Protein AF-A0A943RTT3-F1 (afdb_monomer_lite)

Secondary structure (DSSP, 8-state):
-TTS-TTT-HHHHHHHHHHHHTTSS--BHHHHHHHHTS-SHHHHHHHH-TT--PBPPPTT-HHHHHHHHHHHHHTT--HHHHHHHH-TTSSHHHHHHHHHHHTPPEE--------SS---HHHHHHHHT--EE-HHHHHHHTT---

Radius of gyration: 15.89 Å; chains: 1; bounding box: 37×33×38 Å

pLDDT: mean 91.25, std 7.06, range [55.88, 97.94]

Structure (mmCIF, N/CA/C/O backbone):
data_AF-A0A943RTT3-F1
#
_entry.id   AF-A0A943RTT3-F1
#
loop_
_atom_site.group_PDB
_atom_site.id
_atom_site.type_symbol
_atom_site.label_atom_id
_atom_site.label_alt_id
_atom_site.label_comp_id
_atom_site.label_asym_id
_atom_site.label_entity_id
_atom_site.label_seq_id
_atom_site.pdbx_PDB_ins_code
_atom_site.Cartn_x
_atom_site.Cartn_y
_atom_site.Cartn_z
_atom_site.occupancy
_atom_site.B_iso_or_equiv
_atom_site.auth_seq_id
_atom_site.auth_comp_id
_atom_site.auth_asym_id
_atom_site.auth_atom_id
_atom_site.pdbx_PDB_model_num
ATOM 1 N N . MET A 1 1 ? 8.284 -7.841 -2.028 1.00 57.03 1 MET A N 1
ATOM 2 C CA . MET A 1 1 ? 9.651 -7.730 -2.594 1.00 57.03 1 MET A CA 1
ATOM 3 C C . MET A 1 1 ? 10.729 -8.562 -1.897 1.00 57.03 1 MET A C 1
ATOM 5 O O . MET A 1 1 ? 11.606 -9.025 -2.604 1.00 57.03 1 MET A O 1
ATOM 9 N N . LYS A 1 2 ? 10.686 -8.847 -0.579 1.00 55.88 2 LYS A N 1
ATOM 10 C CA . LYS A 1 2 ? 11.703 -9.722 0.067 1.00 55.88 2 LYS A CA 1
ATOM 11 C C . LYS A 1 2 ? 11.837 -11.131 -0.544 1.00 55.88 2 LYS A C 1
ATOM 13 O O . LYS A 1 2 ? 12.881 -11.745 -0.393 1.00 55.88 2 LYS A O 1
ATOM 18 N N . ALA A 1 3 ? 10.797 -11.624 -1.217 1.00 65.94 3 ALA A N 1
ATOM 19 C CA . ALA A 1 3 ? 10.795 -12.925 -1.886 1.00 65.94 3 ALA A CA 1
ATOM 20 C C . ALA A 1 3 ? 11.634 -12.975 -3.181 1.00 65.94 3 ALA A C 1
ATOM 22 O O . ALA A 1 3 ? 11.893 -14.069 -3.667 1.00 65.94 3 ALA A O 1
ATOM 23 N N . TYR A 1 4 ? 12.071 -11.827 -3.718 1.00 78.25 4 TYR A N 1
ATOM 24 C CA . TYR A 1 4 ? 12.822 -11.744 -4.975 1.00 78.25 4 TYR A CA 1
ATOM 25 C C . TYR A 1 4 ? 14.115 -10.938 -4.782 1.00 78.25 4 TYR A C 1
ATOM 27 O O . TYR A 1 4 ? 14.134 -9.738 -5.064 1.00 78.25 4 TYR A O 1
ATOM 35 N N . PRO A 1 5 ? 15.196 -11.545 -4.257 1.00 84.12 5 PRO A N 1
ATOM 36 C CA . PRO A 1 5 ? 16.495 -10.884 -4.158 1.00 84.12 5 PRO A CA 1
ATOM 37 C C . PRO A 1 5 ? 16.972 -10.332 -5.511 1.00 84.12 5 PRO A C 1
ATOM 39 O O . PRO A 1 5 ? 16.767 -10.959 -6.551 1.00 84.12 5 PRO A O 1
ATOM 42 N N . LEU A 1 6 ? 17.585 -9.144 -5.489 1.00 84.56 6 LEU A N 1
ATOM 43 C CA . LEU A 1 6 ? 18.034 -8.413 -6.686 1.00 84.56 6 LEU A CA 1
ATOM 44 C C . LEU A 1 6 ? 19.031 -9.205 -7.539 1.00 84.56 6 LEU A C 1
ATOM 46 O O . LEU A 1 6 ? 18.981 -9.148 -8.761 1.00 84.56 6 LEU A O 1
ATOM 50 N N . ASP A 1 7 ? 19.908 -9.958 -6.887 1.00 86.62 7 ASP A N 1
ATOM 51 C CA . ASP A 1 7 ? 20.947 -10.785 -7.495 1.00 86.62 7 ASP A CA 1
ATOM 52 C C . ASP A 1 7 ? 20.411 -12.085 -8.111 1.00 86.62 7 ASP A C 1
ATOM 54 O O . ASP A 1 7 ? 20.984 -12.584 -9.077 1.00 86.62 7 ASP A O 1
ATOM 58 N N . LEU A 1 8 ? 19.310 -12.624 -7.578 1.00 87.19 8 LEU A N 1
ATOM 59 C CA . LEU A 1 8 ? 18.723 -13.885 -8.042 1.00 87.19 8 LEU A CA 1
ATOM 60 C C . LEU A 1 8 ? 17.654 -13.701 -9.127 1.00 87.19 8 LEU A C 1
ATOM 62 O O . LEU A 1 8 ? 17.423 -14.622 -9.908 1.00 87.19 8 LEU A O 1
ATOM 66 N N . PHE A 1 9 ? 17.004 -12.536 -9.189 1.00 89.44 9 PHE A N 1
ATOM 67 C CA . PHE A 1 9 ? 15.885 -12.278 -10.105 1.00 89.44 9 PHE A CA 1
ATOM 68 C C . PHE A 1 9 ? 16.072 -10.996 -10.939 1.00 89.44 9 PHE A C 1
ATOM 70 O O . PHE A 1 9 ? 15.184 -10.143 -10.939 1.00 89.44 9 PHE A O 1
ATOM 77 N N . PRO A 1 10 ? 17.188 -10.821 -11.672 1.00 89.38 10 PRO A N 1
ATOM 78 C CA . PRO A 1 10 ? 17.466 -9.579 -12.403 1.00 89.38 10 PRO A CA 1
ATOM 79 C C . PRO A 1 10 ? 16.363 -9.222 -13.412 1.00 89.38 10 PRO A C 1
ATOM 81 O O . PRO A 1 10 ? 15.913 -8.083 -13.455 1.00 89.38 10 PRO A O 1
ATOM 84 N N . SER A 1 11 ? 15.817 -10.212 -14.124 1.00 90.25 11 SER A N 1
ATOM 85 C CA . SER A 1 11 ? 14.725 -10.014 -15.087 1.00 90.25 11 SER A CA 1
ATOM 86 C C . SER A 1 11 ? 13.419 -9.517 -14.451 1.00 90.25 11 SER A C 1
ATOM 88 O O . SER A 1 11 ? 12.661 -8.791 -15.097 1.00 90.25 11 SER A O 1
ATOM 90 N N . PHE A 1 12 ? 13.144 -9.872 -13.188 1.00 90.50 12 PHE A N 1
ATOM 91 C CA . PHE A 1 12 ? 12.030 -9.302 -12.420 1.00 90.50 12 PHE A CA 1
ATOM 92 C C . PHE A 1 12 ? 12.254 -7.811 -12.202 1.00 90.50 12 PHE A C 1
ATOM 94 O O . PHE A 1 12 ? 11.362 -7.007 -12.466 1.00 90.50 12 PHE A O 1
ATOM 101 N N . TRP A 1 13 ? 13.448 -7.436 -11.756 1.00 90.44 13 TRP A N 1
ATOM 102 C CA . TRP A 1 13 ? 13.764 -6.051 -11.430 1.00 90.44 13 TRP A CA 1
ATOM 103 C C . TRP A 1 13 ? 13.851 -5.158 -12.668 1.00 90.44 13 TRP A C 1
ATOM 105 O O . TRP A 1 13 ? 13.331 -4.047 -12.615 1.00 90.44 13 TRP A O 1
ATOM 115 N N . ASP A 1 14 ? 14.361 -5.663 -13.793 1.00 90.81 14 ASP A N 1
ATOM 116 C CA . ASP A 1 14 ? 14.375 -4.941 -15.073 1.00 90.81 14 ASP A CA 1
ATOM 117 C C . ASP A 1 14 ? 12.949 -4.636 -15.570 1.00 90.81 14 ASP A C 1
ATOM 119 O O . ASP A 1 14 ? 12.632 -3.511 -15.965 1.00 90.81 14 ASP A O 1
ATOM 123 N N . LYS A 1 15 ? 12.043 -5.625 -15.507 1.00 91.88 15 LYS A N 1
ATOM 124 C CA . LYS A 1 15 ? 10.623 -5.417 -15.846 1.00 91.88 15 LYS A CA 1
ATOM 125 C C . LYS A 1 15 ? 9.950 -4.450 -14.877 1.00 91.88 15 LYS A C 1
ATOM 127 O O . LYS A 1 15 ? 9.172 -3.595 -15.298 1.00 91.88 15 LYS A O 1
ATOM 132 N N . MET A 1 16 ? 10.257 -4.567 -13.587 1.00 91.75 16 MET A N 1
ATOM 133 C CA . MET A 1 16 ? 9.695 -3.690 -12.568 1.00 91.75 16 MET A CA 1
ATOM 134 C C . MET A 1 16 ? 10.128 -2.235 -12.784 1.00 91.75 16 MET A C 1
ATOM 136 O O . MET A 1 16 ? 9.291 -1.335 -12.757 1.00 91.75 16 MET A O 1
ATOM 140 N N . GLU A 1 17 ? 11.412 -2.009 -13.066 1.00 91.62 17 GLU A N 1
ATOM 141 C CA . GLU A 1 17 ? 11.942 -0.702 -13.457 1.00 91.62 17 GLU A CA 1
ATOM 142 C C . GLU A 1 17 ? 11.223 -0.159 -14.694 1.00 91.62 17 GLU A C 1
ATOM 144 O O . GLU A 1 17 ? 10.772 0.986 -14.674 1.00 91.62 17 GLU A O 1
ATOM 149 N N . SER A 1 18 ? 11.044 -0.976 -15.737 1.00 91.44 18 SER A N 1
ATOM 150 C CA . SER A 1 18 ? 10.357 -0.553 -16.960 1.00 91.44 18 SER A CA 1
ATOM 151 C C . SER A 1 18 ? 8.937 -0.043 -16.686 1.00 91.44 18 SER A C 1
ATOM 153 O O . SER A 1 18 ? 8.595 1.055 -17.124 1.00 91.44 18 SER A O 1
ATOM 155 N N . HIS A 1 19 ? 8.135 -0.770 -15.904 1.00 92.56 19 HIS A N 1
ATOM 156 C CA . HIS A 1 19 ? 6.773 -0.343 -15.562 1.00 92.56 19 HIS A CA 1
ATOM 157 C C . HIS A 1 19 ? 6.725 0.886 -14.651 1.00 92.56 19 HIS A C 1
ATOM 159 O O . HIS A 1 19 ? 5.828 1.720 -14.782 1.00 92.56 19 HIS A O 1
ATOM 165 N N . ILE A 1 20 ? 7.705 1.039 -13.759 1.00 91.00 20 ILE A N 1
ATOM 166 C CA . ILE A 1 20 ? 7.846 2.240 -12.931 1.00 91.00 20 ILE A CA 1
ATOM 167 C C . ILE A 1 20 ? 8.194 3.461 -13.796 1.00 91.00 20 ILE A C 1
ATOM 169 O O . ILE A 1 20 ? 7.592 4.525 -13.648 1.00 91.00 20 ILE A O 1
ATOM 173 N N . VAL A 1 21 ? 9.142 3.322 -14.727 1.00 88.06 21 VAL A N 1
ATOM 174 C CA . VAL A 1 21 ? 9.563 4.402 -15.637 1.00 88.06 21 VAL A CA 1
ATOM 175 C C . VAL A 1 21 ? 8.437 4.788 -16.600 1.00 88.06 21 VAL A C 1
ATOM 177 O O . VAL A 1 21 ? 8.225 5.979 -16.841 1.00 88.06 21 VAL A O 1
ATOM 180 N N . ASN A 1 22 ? 7.674 3.807 -17.087 1.00 89.44 22 ASN A N 1
ATOM 181 C CA . ASN A 1 22 ? 6.506 4.022 -17.946 1.00 89.44 22 ASN A CA 1
ATOM 182 C C . ASN A 1 22 ? 5.287 4.580 -17.193 1.00 89.44 22 ASN A C 1
ATOM 184 O O . ASN A 1 22 ? 4.329 5.005 -17.833 1.00 89.44 22 ASN A O 1
ATOM 188 N N . LYS A 1 23 ? 5.351 4.660 -15.854 1.00 88.19 23 LYS A N 1
ATOM 189 C CA . LYS A 1 23 ? 4.276 5.107 -14.952 1.00 88.19 23 LYS A CA 1
ATOM 190 C C . LYS A 1 23 ? 3.049 4.194 -14.917 1.00 88.19 23 LYS A C 1
ATOM 192 O O . LYS A 1 23 ? 2.014 4.608 -14.402 1.00 88.19 23 LYS A O 1
ATOM 197 N N . ASP A 1 24 ? 3.175 2.960 -15.395 1.00 90.75 24 ASP A N 1
ATOM 198 C CA . ASP A 1 24 ? 2.143 1.941 -15.197 1.00 90.75 24 ASP A CA 1
ATOM 199 C C . ASP A 1 24 ? 2.090 1.509 -13.719 1.00 90.75 24 ASP A C 1
ATOM 201 O O . ASP A 1 24 ? 1.060 1.060 -13.221 1.00 90.75 24 ASP A O 1
ATOM 205 N N . VAL A 1 25 ? 3.215 1.660 -13.008 1.00 92.88 25 VAL A N 1
ATOM 206 C CA . VAL A 1 25 ? 3.330 1.436 -11.566 1.00 92.88 25 VAL A CA 1
ATOM 207 C C . VAL A 1 25 ? 3.847 2.693 -10.893 1.00 92.88 25 VAL A C 1
ATOM 209 O O . VAL A 1 25 ? 4.887 3.243 -11.255 1.00 92.88 25 VAL A O 1
ATOM 212 N N . VAL A 1 26 ? 3.129 3.124 -9.863 1.00 92.75 26 VAL A N 1
ATOM 213 C CA . VAL A 1 26 ? 3.484 4.279 -9.045 1.00 92.75 26 VAL A CA 1
ATOM 214 C C . VAL A 1 26 ? 3.731 3.840 -7.611 1.00 92.75 26 VAL A C 1
ATOM 216 O O . VAL A 1 26 ? 3.052 2.960 -7.087 1.00 92.75 26 VAL A O 1
ATOM 219 N N . ILE A 1 27 ? 4.712 4.456 -6.956 1.00 92.62 27 ILE A N 1
ATOM 220 C CA . ILE A 1 27 ? 4.987 4.218 -5.539 1.00 92.62 27 ILE A CA 1
ATOM 221 C C . ILE A 1 27 ? 4.807 5.536 -4.810 1.00 92.62 27 ILE A C 1
ATOM 223 O O . ILE A 1 27 ? 5.463 6.534 -5.125 1.00 92.62 27 ILE A O 1
ATOM 227 N N . HIS A 1 28 ? 3.901 5.521 -3.840 1.00 93.38 28 HIS A N 1
ATOM 228 C CA . HIS A 1 28 ? 3.616 6.672 -3.003 1.00 93.38 28 HIS A CA 1
ATOM 229 C C . HIS A 1 28 ? 4.847 7.072 -2.179 1.00 93.38 28 HIS A C 1
ATOM 231 O O . HIS A 1 28 ? 5.632 6.223 -1.748 1.00 93.38 28 HIS A O 1
ATOM 237 N N . GLU A 1 29 ? 5.024 8.370 -1.946 1.00 91.69 29 GLU A N 1
ATOM 238 C CA . GLU A 1 29 ? 6.196 8.901 -1.245 1.00 91.69 29 GLU A CA 1
ATOM 239 C C . GLU A 1 29 ? 6.397 8.307 0.153 1.00 91.69 29 GLU A C 1
ATOM 241 O O . GLU A 1 29 ? 7.529 8.002 0.518 1.00 91.69 29 GLU A O 1
ATOM 246 N N . THR A 1 30 ? 5.318 8.030 0.890 1.00 90.19 30 THR A N 1
ATOM 247 C CA . THR A 1 30 ? 5.414 7.408 2.222 1.00 90.19 30 THR A CA 1
ATOM 248 C C . THR A 1 30 ? 5.962 5.981 2.165 1.00 90.19 30 THR A C 1
ATOM 250 O O . THR A 1 30 ? 6.722 5.587 3.047 1.00 90.19 30 THR A O 1
ATOM 253 N N . VAL A 1 31 ? 5.664 5.218 1.105 1.00 90.12 31 VAL A N 1
ATOM 254 C CA . VAL A 1 31 ? 6.263 3.889 0.882 1.00 90.12 31 VAL A CA 1
ATOM 255 C C . VAL A 1 31 ? 7.754 4.027 0.597 1.00 90.12 31 VAL A C 1
ATOM 257 O O . VAL A 1 31 ? 8.565 3.270 1.131 1.00 90.12 31 VAL A O 1
ATOM 260 N N . LEU A 1 32 ? 8.138 5.010 -0.221 1.00 88.69 32 LEU A N 1
ATOM 261 C CA . LEU A 1 32 ? 9.546 5.263 -0.515 1.00 88.69 32 LEU A CA 1
ATOM 262 C C . LEU A 1 32 ? 10.318 5.683 0.746 1.00 88.69 32 LEU A C 1
ATOM 264 O O . LEU A 1 32 ? 11.442 5.227 0.952 1.00 88.69 32 LEU A O 1
ATOM 268 N N . ASP A 1 33 ? 9.712 6.492 1.614 1.00 88.00 33 ASP A N 1
ATOM 269 C CA . ASP A 1 33 ? 10.297 6.875 2.900 1.00 88.00 33 ASP A CA 1
ATOM 270 C C . ASP A 1 33 ? 10.479 5.660 3.823 1.00 88.00 33 ASP A C 1
ATOM 272 O O . ASP A 1 33 ? 11.535 5.508 4.442 1.00 88.00 33 ASP A O 1
ATOM 276 N N . GLU A 1 34 ? 9.502 4.748 3.884 1.00 86.31 34 GLU A N 1
ATOM 277 C CA . GLU A 1 34 ? 9.632 3.488 4.628 1.00 86.31 34 GLU A CA 1
ATOM 278 C C . GLU A 1 34 ? 10.767 2.602 4.093 1.00 86.31 34 GLU A C 1
ATOM 280 O O . GLU A 1 34 ? 11.495 1.990 4.883 1.00 86.31 34 GLU A O 1
ATOM 285 N N . ILE A 1 35 ? 10.938 2.535 2.768 1.00 86.00 35 ILE A N 1
ATOM 286 C CA . ILE A 1 35 ? 12.038 1.801 2.127 1.00 86.00 35 ILE A CA 1
ATOM 287 C C . ILE A 1 35 ? 13.377 2.446 2.484 1.00 86.00 35 ILE A C 1
ATOM 289 O O . ILE A 1 35 ? 14.295 1.753 2.911 1.00 86.00 35 ILE A O 1
ATOM 293 N N . ARG A 1 36 ? 13.488 3.773 2.390 1.00 85.69 36 ARG A N 1
ATOM 294 C CA . ARG A 1 36 ? 14.738 4.506 2.649 1.00 85.69 36 ARG A CA 1
ATOM 295 C C . ARG A 1 36 ? 15.197 4.475 4.104 1.00 85.69 36 ARG A C 1
ATOM 297 O O . ARG A 1 36 ? 16.393 4.619 4.359 1.00 85.69 36 ARG A O 1
ATOM 304 N N . ARG A 1 37 ? 14.279 4.263 5.054 1.00 85.00 37 ARG A N 1
ATOM 305 C CA . ARG A 1 37 ? 14.615 4.026 6.472 1.00 85.00 37 ARG A CA 1
ATOM 306 C C . ARG A 1 37 ? 15.356 2.702 6.687 1.00 85.00 37 ARG A C 1
ATOM 308 O O . ARG A 1 37 ? 16.024 2.552 7.706 1.00 85.00 37 ARG A O 1
ATOM 315 N N . LYS A 1 38 ? 15.246 1.747 5.758 1.00 81.31 38 LYS A N 1
ATOM 316 C CA . LYS A 1 38 ? 15.966 0.470 5.795 1.00 81.31 38 LYS A CA 1
ATOM 317 C C . LYS A 1 38 ? 17.222 0.595 4.940 1.00 81.31 38 LYS A C 1
ATOM 319 O O . LYS A 1 38 ? 17.151 0.935 3.765 1.00 81.31 38 LYS A O 1
ATOM 324 N N . ASP A 1 39 ? 18.387 0.341 5.526 1.00 74.50 39 ASP A N 1
ATOM 325 C CA . ASP A 1 39 ? 19.647 0.386 4.781 1.00 74.50 39 ASP A CA 1
ATOM 326 C C . ASP A 1 39 ? 19.925 -0.965 4.110 1.00 74.50 39 ASP A C 1
ATOM 328 O O . ASP A 1 39 ? 20.738 -1.761 4.572 1.00 74.50 39 ASP A O 1
ATOM 332 N N . ASP A 1 40 ? 19.171 -1.262 3.051 1.00 83.75 40 ASP A N 1
ATOM 333 C CA . ASP A 1 40 ? 19.214 -2.551 2.361 1.00 83.75 40 ASP A CA 1
ATOM 334 C C . ASP A 1 40 ? 19.405 -2.422 0.837 1.00 83.75 40 ASP A C 1
ATOM 336 O O . ASP A 1 40 ? 19.561 -1.336 0.269 1.00 83.75 40 ASP A O 1
ATOM 340 N N . ALA A 1 41 ? 19.459 -3.571 0.159 1.00 84.38 41 ALA A N 1
ATOM 341 C CA . ALA A 1 41 ? 19.630 -3.633 -1.290 1.00 84.38 41 ALA A CA 1
ATOM 342 C C . ALA A 1 41 ? 18.469 -2.965 -2.051 1.00 84.38 41 ALA A C 1
ATOM 344 O O . ALA A 1 41 ? 18.688 -2.416 -3.130 1.00 84.38 41 ALA A O 1
ATOM 345 N N . LEU A 1 42 ? 17.261 -2.949 -1.472 1.00 85.38 42 LEU A N 1
ATOM 346 C CA . LEU A 1 42 ? 16.084 -2.340 -2.084 1.00 85.38 42 LEU A CA 1
ATOM 347 C C . LEU A 1 42 ? 16.224 -0.819 -2.146 1.00 85.38 42 LEU A C 1
ATOM 349 O O . LEU A 1 42 ? 15.972 -0.226 -3.192 1.00 85.38 42 LEU A O 1
ATOM 353 N N . LYS A 1 43 ? 16.695 -0.196 -1.060 1.00 86.75 43 LYS A N 1
ATOM 354 C CA . LYS A 1 43 ? 17.028 1.234 -1.046 1.00 86.75 43 LYS A CA 1
ATOM 355 C C . LYS A 1 43 ? 18.044 1.587 -2.135 1.00 86.75 43 LYS A C 1
ATOM 357 O O . LYS A 1 43 ? 17.806 2.509 -2.910 1.00 86.75 43 LYS A O 1
ATOM 362 N N . LYS A 1 44 ? 19.149 0.834 -2.229 1.00 87.44 44 LYS A N 1
ATOM 363 C CA . LYS A 1 44 ? 20.200 1.074 -3.239 1.00 87.44 44 LYS A CA 1
ATOM 364 C C . LYS A 1 44 ? 19.662 0.982 -4.666 1.00 87.44 44 LYS A C 1
ATOM 366 O O . LYS A 1 44 ? 20.029 1.802 -5.502 1.00 87.44 44 LYS A O 1
ATOM 371 N N . TRP A 1 45 ? 18.794 0.007 -4.932 1.00 88.88 45 TRP A N 1
ATOM 372 C CA . TRP A 1 45 ? 18.146 -0.130 -6.232 1.00 88.88 45 TRP A CA 1
ATOM 373 C C . TRP A 1 45 ? 17.225 1.058 -6.530 1.00 88.88 45 TRP A C 1
ATOM 375 O O . TRP A 1 45 ? 17.386 1.693 -7.567 1.00 88.88 45 TRP A O 1
ATOM 385 N N . PHE A 1 46 ? 16.351 1.448 -5.597 1.00 86.75 46 PHE A N 1
ATOM 386 C CA . PHE A 1 46 ? 15.478 2.614 -5.780 1.00 86.75 46 PHE A CA 1
ATOM 387 C C . PHE A 1 46 ? 16.244 3.912 -6.030 1.00 86.75 46 PHE A C 1
ATOM 389 O O . PHE A 1 46 ? 15.870 4.685 -6.908 1.00 86.75 46 PHE A O 1
ATOM 396 N N . ASP A 1 47 ? 17.325 4.152 -5.290 1.00 84.56 47 ASP A N 1
ATOM 397 C CA . ASP A 1 47 ? 18.144 5.353 -5.468 1.00 84.56 47 ASP A CA 1
ATOM 398 C C . ASP A 1 47 ? 18.954 5.325 -6.783 1.00 84.56 47 ASP A C 1
ATOM 400 O O . ASP A 1 47 ? 19.396 6.373 -7.258 1.00 84.56 47 ASP A O 1
ATOM 404 N N . SER A 1 48 ? 19.115 4.154 -7.416 1.00 87.44 48 SER A N 1
ATOM 405 C CA . SER A 1 48 ? 19.728 4.033 -8.746 1.00 87.44 48 SER A CA 1
ATOM 406 C C . SER A 1 48 ? 18.792 4.451 -9.891 1.00 87.44 48 SER A C 1
ATOM 408 O O . SER A 1 48 ? 19.274 4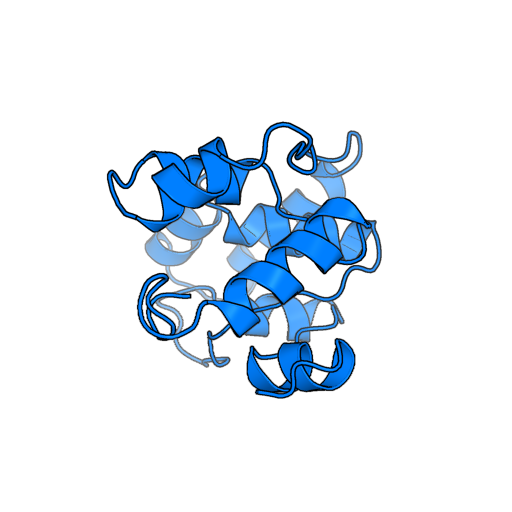.840 -10.959 1.00 87.44 48 SER A O 1
ATOM 410 N N . LEU A 1 49 ? 17.473 4.475 -9.654 1.00 85.62 49 LEU A N 1
ATOM 411 C CA . LEU A 1 49 ? 16.446 4.886 -10.618 1.00 85.62 49 LEU A CA 1
ATOM 412 C C . LEU A 1 49 ? 16.431 6.417 -10.796 1.00 85.62 49 LEU A C 1
ATOM 414 O O . LEU A 1 49 ? 15.525 7.111 -10.336 1.00 85.62 49 LEU A O 1
ATOM 418 N N . LYS A 1 50 ? 17.439 6.974 -11.481 1.00 72.81 50 LYS A N 1
ATOM 419 C CA . LYS A 1 50 ? 17.672 8.434 -11.600 1.00 72.81 50 LYS A CA 1
ATOM 420 C C . LYS A 1 50 ? 16.474 9.248 -12.110 1.00 72.81 50 LYS A C 1
ATOM 422 O O . LYS A 1 50 ? 16.357 10.425 -11.779 1.00 72.81 50 LYS A O 1
ATOM 427 N N . SER A 1 51 ? 15.610 8.645 -12.924 1.00 75.00 51 SER A N 1
ATOM 428 C CA . SER A 1 51 ? 14.445 9.310 -13.527 1.00 75.00 51 SER A CA 1
ATOM 429 C C . SER A 1 51 ? 13.156 9.133 -12.722 1.00 75.00 51 SER A C 1
ATOM 431 O O . SER A 1 51 ? 12.149 9.773 -13.035 1.00 75.00 51 SER A O 1
ATOM 433 N N . TYR A 1 52 ? 13.161 8.274 -11.701 1.00 82.19 52 TYR A N 1
ATOM 434 C CA . TYR A 1 52 ? 11.963 7.966 -10.940 1.00 82.19 52 TYR A CA 1
ATOM 435 C C . TYR A 1 52 ? 11.614 9.096 -9.968 1.00 82.19 52 TYR A C 1
ATOM 437 O O . TYR A 1 52 ? 12.456 9.598 -9.222 1.00 82.19 52 TYR A O 1
ATOM 445 N N . LYS A 1 53 ? 10.337 9.483 -9.952 1.00 83.94 53 LYS A N 1
ATOM 446 C CA . LYS A 1 53 ? 9.782 10.390 -8.949 1.00 83.94 53 LYS A CA 1
ATOM 447 C C . LYS A 1 53 ? 8.633 9.678 -8.246 1.00 83.94 53 LYS A C 1
ATOM 449 O O . LYS A 1 53 ? 7.735 9.210 -8.946 1.00 83.94 53 LYS A O 1
ATOM 454 N N . PRO A 1 54 ? 8.633 9.619 -6.901 1.00 89.00 54 PRO A N 1
ATOM 455 C CA . PRO A 1 54 ? 7.509 9.053 -6.179 1.00 89.00 54 PRO A CA 1
ATOM 456 C C . PRO A 1 54 ? 6.239 9.839 -6.470 1.00 89.00 54 PRO A C 1
ATOM 458 O O . PRO A 1 54 ? 6.279 11.060 -6.669 1.00 89.00 54 PRO A O 1
ATOM 461 N N . MET A 1 55 ? 5.115 9.132 -6.440 1.00 92.69 55 MET A N 1
ATOM 462 C CA . MET A 1 55 ? 3.816 9.778 -6.433 1.00 92.69 55 MET A CA 1
ATOM 463 C C . MET A 1 55 ? 3.696 10.612 -5.161 1.00 92.69 55 MET A C 1
ATOM 465 O O . MET A 1 55 ? 3.915 10.120 -4.052 1.00 92.69 55 MET A O 1
ATOM 469 N N . LYS A 1 56 ? 3.392 11.893 -5.352 1.00 93.81 56 LYS A N 1
ATOM 470 C CA . LYS A 1 56 ? 3.128 12.822 -4.262 1.00 93.81 56 LYS A CA 1
ATOM 471 C C . LYS A 1 56 ? 1.694 12.679 -3.800 1.00 93.81 56 LYS A C 1
ATOM 473 O O . LYS A 1 56 ? 0.820 12.434 -4.627 1.00 93.81 56 LYS A O 1
ATOM 478 N N . THR A 1 57 ? 1.497 12.898 -2.509 1.00 93.88 57 THR A N 1
ATOM 479 C CA . THR A 1 57 ? 0.175 12.946 -1.899 1.00 93.88 57 THR A CA 1
ATOM 480 C C . THR A 1 57 ? -0.720 13.929 -2.666 1.00 93.88 57 THR A C 1
ATOM 482 O O . THR A 1 57 ? -0.340 15.083 -2.913 1.00 93.88 57 THR A O 1
ATOM 485 N N . SER A 1 58 ? -1.904 13.476 -3.063 1.00 94.38 58 SER A N 1
ATOM 486 C CA . SER A 1 58 ? -2.887 14.251 -3.813 1.00 94.38 58 SER A CA 1
ATOM 487 C C . SER A 1 58 ? -3.403 15.428 -2.978 1.00 94.38 58 SER A C 1
ATOM 489 O O . SER A 1 58 ? -3.658 15.315 -1.781 1.00 94.38 58 SER A O 1
ATOM 491 N N . LYS A 1 59 ? -3.586 16.606 -3.591 1.00 93.44 59 LYS A N 1
ATOM 492 C CA . LYS A 1 59 ? -3.954 17.837 -2.851 1.00 93.44 59 LYS A CA 1
ATOM 493 C C . LYS A 1 59 ? -5.305 17.743 -2.133 1.00 93.44 59 LYS A C 1
ATOM 495 O O . LYS A 1 59 ? -5.510 18.406 -1.123 1.00 93.44 59 LYS A O 1
ATOM 500 N N . ASN A 1 60 ? -6.223 16.956 -2.676 1.00 94.38 60 ASN A N 1
ATOM 501 C CA . ASN A 1 60 ? -7.580 16.741 -2.186 1.00 94.38 60 ASN A CA 1
ATOM 502 C C . ASN A 1 60 ? -7.748 15.376 -1.500 1.00 94.38 60 ASN A C 1
ATOM 504 O O . ASN A 1 60 ? -8.868 14.900 -1.414 1.00 94.38 60 ASN A O 1
ATOM 508 N N . ILE A 1 61 ? -6.665 14.765 -1.005 1.00 96.00 61 ILE A N 1
ATOM 509 C CA . ILE A 1 61 ? -6.699 13.443 -0.359 1.00 96.00 61 ILE A CA 1
ATOM 510 C C . ILE A 1 61 ? -7.411 13.424 1.000 1.00 96.00 61 ILE A C 1
ATOM 512 O O . ILE A 1 61 ? -7.878 12.384 1.453 1.00 96.00 61 ILE A O 1
ATOM 516 N N . LEU A 1 62 ? -7.446 14.568 1.695 1.00 95.25 62 LEU A N 1
ATOM 517 C CA . LEU A 1 62 ? -7.840 14.624 3.105 1.00 95.25 62 LEU A CA 1
ATOM 518 C C . LEU A 1 62 ? -9.259 14.101 3.385 1.00 95.25 62 LEU A C 1
ATOM 520 O O . LEU A 1 62 ? -9.403 13.401 4.384 1.00 95.25 62 LEU A O 1
ATOM 524 N N . PRO A 1 63 ? -10.293 14.389 2.569 1.00 97.12 63 PRO A N 1
ATOM 525 C CA . PRO A 1 63 ? -11.621 13.815 2.770 1.00 97.12 63 PRO A CA 1
ATOM 526 C C . PRO A 1 63 ? -11.613 12.282 2.751 1.00 97.12 63 PRO A C 1
ATOM 528 O O . PRO A 1 63 ? -12.106 11.675 3.698 1.00 97.12 63 PRO A O 1
ATOM 531 N N . ASP A 1 64 ? -10.988 11.660 1.744 1.00 97.38 64 ASP A N 1
ATOM 532 C CA . ASP A 1 64 ? -10.911 10.197 1.630 1.00 97.38 64 ASP A CA 1
ATOM 533 C C . ASP A 1 64 ? -10.101 9.571 2.764 1.00 97.38 64 ASP A C 1
ATOM 535 O O . ASP A 1 64 ? -10.503 8.556 3.335 1.00 97.38 64 ASP A O 1
ATOM 539 N N . TYR A 1 65 ? -8.990 10.208 3.139 1.00 96.44 65 TYR A N 1
ATOM 540 C CA . TYR A 1 65 ? -8.192 9.783 4.284 1.00 96.44 65 TYR A CA 1
ATOM 541 C C . TYR A 1 65 ? -9.016 9.804 5.577 1.00 96.44 65 TYR A C 1
ATOM 543 O O . TYR A 1 65 ? -9.060 8.812 6.302 1.00 96.44 65 TYR A O 1
ATOM 551 N N . LEU A 1 66 ? -9.695 10.917 5.868 1.00 96.06 66 LEU A N 1
ATOM 552 C CA . LEU A 1 66 ? -10.493 11.063 7.086 1.00 96.06 66 LEU A CA 1
ATOM 553 C C . LEU A 1 66 ? -11.672 10.089 7.125 1.00 96.06 66 LEU A C 1
A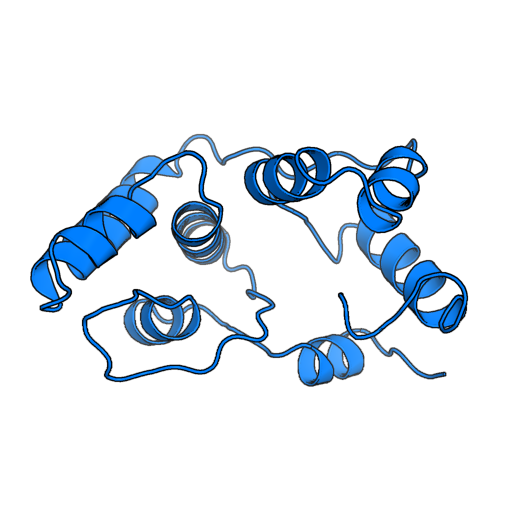TOM 555 O O . LEU A 1 66 ? -11.966 9.559 8.192 1.00 96.06 66 LEU A O 1
ATOM 559 N N . GLU A 1 67 ? -12.308 9.818 5.987 1.00 97.62 67 GLU A N 1
ATOM 560 C CA . GLU A 1 67 ? -13.394 8.840 5.890 1.00 97.62 67 GLU A CA 1
ATOM 561 C C . GLU A 1 67 ? -12.911 7.414 6.199 1.00 97.62 67 GLU A C 1
ATOM 563 O O . GLU A 1 67 ? -13.546 6.693 6.968 1.00 97.62 67 GLU A O 1
ATOM 568 N N . ILE A 1 68 ? -11.747 7.022 5.669 1.00 97.19 68 ILE A N 1
ATOM 569 C CA . ILE A 1 68 ? -11.124 5.722 5.957 1.00 97.19 68 ILE A CA 1
ATOM 570 C C . ILE A 1 68 ? -10.773 5.593 7.445 1.00 97.19 68 ILE A C 1
ATOM 572 O O . ILE A 1 68 ? -11.021 4.551 8.059 1.00 97.19 68 ILE A O 1
ATOM 576 N N . ILE A 1 69 ? -10.222 6.651 8.046 1.00 96.25 69 ILE A N 1
ATOM 577 C CA . ILE A 1 69 ? -9.902 6.674 9.476 1.00 96.25 69 ILE A CA 1
ATOM 578 C C . ILE A 1 69 ? -11.168 6.616 10.343 1.00 96.25 69 ILE A C 1
ATOM 580 O O . ILE A 1 69 ? -11.192 5.899 11.347 1.00 96.25 69 ILE A O 1
ATOM 584 N N . ASP A 1 70 ? -12.222 7.346 9.977 1.00 97.25 70 ASP A N 1
ATOM 585 C CA . ASP A 1 70 ? -13.490 7.325 10.709 1.00 97.25 70 ASP A CA 1
ATOM 586 C C . ASP A 1 70 ? -14.141 5.938 10.662 1.00 97.25 70 ASP A C 1
ATOM 588 O O . ASP A 1 70 ? -14.533 5.396 11.699 1.00 97.25 70 ASP A O 1
ATOM 592 N N . TRP A 1 71 ? -14.150 5.288 9.497 1.00 97.31 71 TRP A N 1
ATOM 593 C CA . TRP A 1 71 ? -14.581 3.896 9.404 1.00 97.31 71 TRP A CA 1
ATOM 594 C C . TRP A 1 71 ? -13.759 2.984 10.322 1.00 97.31 71 TRP A C 1
ATOM 596 O O . TRP A 1 71 ? -14.332 2.200 11.081 1.00 97.31 71 TRP A O 1
ATOM 606 N N . ALA A 1 72 ? -12.428 3.105 10.311 1.00 95.88 72 ALA A N 1
ATOM 607 C CA . ALA A 1 72 ? -11.557 2.274 11.138 1.00 95.88 72 ALA A CA 1
ATOM 608 C C . ALA A 1 72 ? -11.867 2.419 12.641 1.00 95.88 72 ALA A C 1
ATOM 610 O O . ALA A 1 72 ? -11.881 1.425 13.371 1.00 95.88 72 ALA A O 1
ATOM 611 N N . LYS A 1 73 ? -12.192 3.633 13.101 1.00 96.12 73 LYS A N 1
ATOM 612 C CA . LYS A 1 73 ? -12.623 3.894 14.486 1.00 96.12 73 LYS A CA 1
ATOM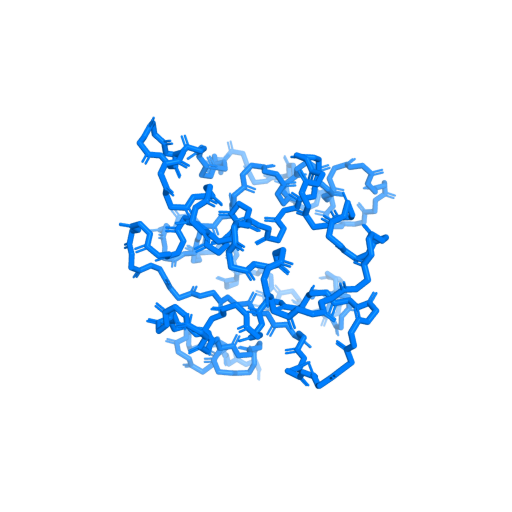 613 C C . LYS A 1 73 ? -13.935 3.207 14.845 1.00 96.12 73 LYS A C 1
ATOM 615 O O . LYS A 1 73 ? -14.092 2.741 15.972 1.00 96.12 73 LYS A O 1
ATOM 620 N N . ASN A 1 74 ? -14.854 3.120 13.891 1.00 96.44 74 ASN A N 1
ATOM 621 C CA . ASN A 1 74 ? -16.183 2.545 14.085 1.00 96.44 74 ASN A CA 1
ATOM 622 C C . ASN A 1 74 ? -16.247 1.031 13.786 1.00 96.44 74 ASN A C 1
ATOM 624 O O . ASN A 1 74 ? -17.200 0.361 14.178 1.00 96.44 74 ASN A O 1
ATOM 628 N N . ALA A 1 75 ? -15.214 0.455 13.164 1.00 94.69 75 ALA A N 1
ATOM 629 C CA . ALA A 1 75 ? -15.150 -0.960 12.782 1.00 94.69 75 ALA A CA 1
ATOM 630 C C . ALA A 1 75 ? -14.754 -1.923 13.929 1.00 94.69 75 ALA A C 1
ATOM 632 O O . ALA A 1 75 ? -14.597 -3.134 13.717 1.00 94.69 75 ALA A O 1
ATOM 633 N N . GLY A 1 76 ? -14.596 -1.412 15.156 1.00 95.56 76 GLY A N 1
ATOM 634 C CA . GLY A 1 76 ? -14.324 -2.208 16.358 1.00 95.56 76 GLY A CA 1
ATOM 635 C C . GLY A 1 76 ? -12.883 -2.714 16.482 1.00 95.56 76 GLY A C 1
ATOM 636 O O . GLY A 1 76 ? -12.657 -3.733 17.135 1.00 95.56 76 GLY A O 1
ATOM 637 N N . TYR A 1 77 ? -11.924 -2.051 15.829 1.00 97.31 77 TYR A N 1
ATOM 638 C CA . TYR A 1 77 ? -10.494 -2.291 16.038 1.00 97.31 77 TYR A CA 1
ATOM 639 C C . TYR A 1 77 ? -10.046 -1.798 17.421 1.00 97.31 77 TYR A C 1
ATOM 641 O O . TYR A 1 77 ? -10.690 -0.942 18.034 1.00 97.31 77 TYR A O 1
ATOM 649 N N . THR A 1 78 ? -8.940 -2.338 17.935 1.00 97.50 78 THR A N 1
ATOM 650 C CA . THR A 1 78 ? -8.365 -1.845 19.191 1.00 97.50 78 THR A CA 1
ATOM 651 C C . THR A 1 78 ? -7.820 -0.428 19.019 1.00 97.50 78 THR A C 1
ATOM 653 O O . THR A 1 78 ? -7.503 0.011 17.910 1.00 97.50 78 THR A O 1
ATOM 656 N N . LYS A 1 79 ? -7.677 0.302 20.131 1.00 96.44 79 LYS A N 1
ATOM 657 C CA . LYS A 1 79 ? -7.126 1.666 20.110 1.00 96.44 79 LYS A CA 1
ATOM 658 C C . LYS A 1 79 ? -5.708 1.688 19.547 1.00 96.44 79 LYS A C 1
ATOM 660 O O . LYS A 1 79 ? -5.350 2.617 18.835 1.00 96.44 79 LYS A O 1
ATOM 665 N N . GLU A 1 80 ? -4.929 0.654 19.839 1.00 96.62 80 GLU A N 1
ATOM 666 C CA . GLU A 1 80 ? -3.557 0.489 19.369 1.00 96.62 80 GLU A CA 1
ATOM 667 C C . GLU A 1 80 ? -3.519 0.289 17.852 1.00 96.62 80 GLU A C 1
ATOM 669 O O . GLU A 1 80 ? -2.730 0.942 17.176 1.00 96.62 80 GLU A O 1
ATOM 674 N N . ALA A 1 81 ? -4.413 -0.545 17.309 1.00 96.06 81 ALA A N 1
ATOM 675 C CA . ALA A 1 81 ? -4.515 -0.776 15.871 1.00 96.06 81 ALA A CA 1
ATOM 676 C C . ALA A 1 81 ? -4.912 0.501 15.115 1.00 96.06 81 ALA A C 1
ATOM 678 O O . ALA A 1 81 ? -4.341 0.801 14.069 1.00 96.06 81 ALA A O 1
ATOM 679 N N . ILE A 1 82 ? -5.863 1.265 15.663 1.00 96.25 82 ILE A N 1
ATOM 680 C CA . ILE A 1 82 ? -6.283 2.556 15.104 1.00 96.25 82 ILE A CA 1
ATOM 681 C C . ILE A 1 82 ? -5.118 3.549 15.144 1.00 96.25 82 ILE A C 1
ATOM 683 O O . ILE A 1 82 ? -4.797 4.136 14.118 1.00 96.25 82 ILE A O 1
ATOM 687 N N . ALA A 1 83 ? -4.443 3.694 16.287 1.00 95.38 83 ALA A N 1
ATOM 688 C CA . ALA A 1 83 ? -3.322 4.622 16.432 1.00 95.38 83 ALA A CA 1
ATOM 689 C C . ALA A 1 83 ? -2.142 4.275 15.506 1.00 95.38 83 ALA A C 1
ATOM 691 O O . ALA A 1 83 ? -1.489 5.173 14.975 1.00 95.38 83 ALA A O 1
ATOM 692 N N . GLU A 1 84 ? -1.865 2.984 15.292 1.00 94.69 84 GLU A N 1
ATOM 693 C CA . GLU A 1 84 ? -0.863 2.539 14.320 1.00 94.69 84 GLU A CA 1
ATOM 694 C C . GLU A 1 84 ? -1.274 2.907 12.890 1.00 94.69 84 GLU A C 1
ATOM 696 O O . GLU A 1 84 ? -0.457 3.429 12.135 1.00 94.69 84 GLU A O 1
ATOM 701 N N . PHE A 1 85 ? -2.535 2.673 12.524 1.00 94.19 85 PHE A N 1
ATOM 702 C CA . PHE A 1 85 ? -3.048 2.945 11.182 1.00 94.19 85 PHE A CA 1
ATOM 703 C C . PHE A 1 85 ? -3.169 4.447 10.870 1.00 94.19 85 PHE A C 1
ATOM 705 O O . PHE A 1 85 ? -2.890 4.864 9.751 1.00 94.19 85 PHE A O 1
ATOM 712 N N . GLU A 1 86 ? -3.513 5.270 11.863 1.00 92.75 86 GLU A N 1
ATOM 713 C CA . GLU A 1 86 ? -3.569 6.738 11.768 1.00 92.75 86 GLU A CA 1
ATOM 714 C C . GLU A 1 86 ? -2.194 7.410 11.707 1.00 92.75 86 GLU A C 1
ATOM 716 O O . GLU A 1 86 ? -2.095 8.605 11.404 1.00 92.75 86 GLU A O 1
ATOM 721 N N . ASN A 1 87 ? -1.131 6.682 12.050 1.00 90.06 87 ASN A N 1
ATOM 722 C CA . ASN A 1 87 ? 0.205 7.241 12.094 1.00 90.06 87 ASN A CA 1
ATOM 723 C C . ASN A 1 87 ? 0.621 7.699 10.691 1.00 90.06 87 ASN A C 1
ATOM 725 O O . ASN A 1 87 ? 0.897 6.886 9.815 1.00 90.06 87 ASN A O 1
ATOM 729 N N . GLN A 1 88 ? 0.7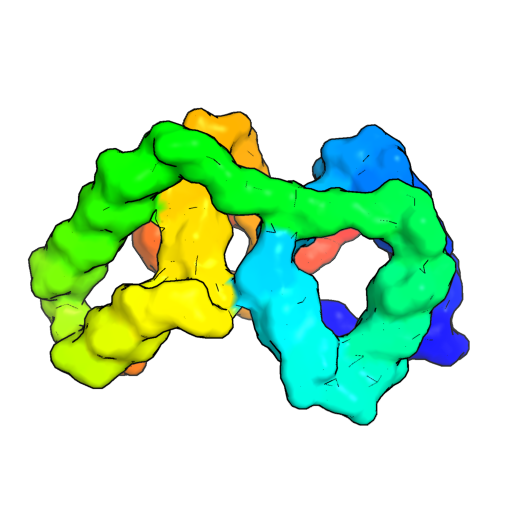64 9.012 10.508 1.00 81.81 88 GLN A N 1
ATOM 730 C CA . GLN A 1 88 ? 1.095 9.623 9.217 1.00 81.81 88 GLN A CA 1
ATOM 731 C C . GLN A 1 88 ? 2.411 9.116 8.607 1.00 81.81 88 GLN A C 1
ATOM 733 O O . GLN A 1 88 ? 2.624 9.267 7.407 1.00 81.81 88 GLN A O 1
ATOM 738 N N . SER A 1 89 ? 3.298 8.523 9.415 1.00 80.38 89 SER A N 1
ATOM 739 C CA . SER A 1 89 ? 4.557 7.931 8.953 1.00 80.38 89 SER A CA 1
ATOM 740 C C . SER A 1 89 ? 4.424 6.517 8.374 1.00 80.38 89 SER A C 1
ATOM 742 O O . SER A 1 89 ? 5.428 6.001 7.868 1.00 80.38 89 SER A O 1
ATOM 744 N N . ARG A 1 90 ? 3.233 5.907 8.472 1.00 85.81 90 ARG A N 1
ATOM 745 C CA . ARG A 1 90 ? 2.852 4.626 7.867 1.00 85.81 90 ARG A CA 1
ATOM 746 C C . ARG A 1 90 ? 2.212 4.863 6.508 1.00 85.81 90 ARG A C 1
ATOM 748 O O . ARG A 1 90 ? 1.453 5.809 6.333 1.00 85.81 90 ARG A O 1
ATOM 755 N N . ALA A 1 91 ? 2.487 3.986 5.551 1.00 90.12 91 ALA A N 1
ATOM 756 C CA . ALA A 1 91 ? 1.938 4.134 4.207 1.00 90.12 91 ALA A CA 1
ATOM 757 C C . ALA A 1 91 ? 0.473 3.678 4.062 1.00 90.12 91 ALA A C 1
ATOM 759 O O . ALA A 1 91 ? -0.233 4.213 3.214 1.00 90.12 91 ALA A O 1
ATOM 760 N N . ASP A 1 92 ? 0.014 2.716 4.867 1.00 93.50 92 ASP A N 1
ATOM 761 C CA . ASP A 1 92 ? -1.210 1.943 4.603 1.00 93.50 92 ASP A CA 1
ATOM 762 C C . ASP A 1 92 ? -2.470 2.811 4.414 1.00 93.50 92 ASP A C 1
ATOM 764 O O . ASP A 1 92 ? -3.180 2.654 3.419 1.00 93.50 92 ASP A O 1
ATOM 768 N N . ALA A 1 93 ? -2.735 3.756 5.325 1.00 94.62 93 ALA A N 1
ATOM 769 C CA . ALA A 1 93 ? -3.908 4.630 5.243 1.00 94.62 93 ALA A CA 1
ATOM 770 C C . ALA A 1 93 ? -3.838 5.593 4.044 1.00 94.62 93 ALA A C 1
ATOM 772 O O . ALA A 1 93 ? -4.836 5.787 3.350 1.00 94.62 93 ALA A O 1
ATOM 773 N N . TRP A 1 94 ? -2.651 6.139 3.750 1.00 95.69 94 TRP A N 1
ATOM 774 C CA . TRP A 1 94 ? -2.437 6.986 2.572 1.00 95.69 94 TRP A CA 1
ATOM 775 C C . TRP A 1 94 ? -2.656 6.217 1.273 1.00 95.69 94 TRP A C 1
ATOM 777 O O . TRP A 1 94 ? -3.325 6.718 0.379 1.00 95.69 94 TRP A O 1
ATOM 787 N N . LEU A 1 95 ? -2.146 4.987 1.180 1.00 96.50 95 LEU A N 1
ATOM 788 C CA . LEU A 1 95 ? -2.327 4.141 0.002 1.00 96.50 95 LEU A CA 1
ATOM 789 C C . LEU A 1 95 ? -3.807 3.862 -0.272 1.00 96.50 95 LEU A C 1
ATOM 791 O O . LEU A 1 95 ? -4.247 4.000 -1.410 1.00 96.50 95 LEU A O 1
ATOM 795 N N . CYS A 1 96 ? -4.578 3.521 0.763 1.00 97.25 96 CYS A N 1
ATOM 796 C CA . CYS A 1 96 ? -6.015 3.285 0.623 1.00 97.25 96 CYS A CA 1
ATOM 797 C C . CYS A 1 96 ? -6.759 4.554 0.185 1.00 97.25 96 CYS A C 1
ATOM 799 O O . CYS A 1 96 ? -7.594 4.495 -0.714 1.00 97.25 96 CYS A O 1
ATOM 801 N N . ALA A 1 97 ? -6.422 5.708 0.768 1.00 97.06 97 ALA A N 1
ATOM 802 C CA . ALA A 1 97 ? -7.021 6.979 0.375 1.00 97.06 97 ALA A CA 1
ATOM 803 C C . ALA A 1 97 ? -6.693 7.336 -1.083 1.00 97.06 97 ALA A C 1
ATOM 805 O O . ALA A 1 97 ? -7.579 7.733 -1.834 1.00 97.06 97 ALA A O 1
ATOM 806 N N . GLU A 1 98 ? -5.437 7.164 -1.509 1.00 97.50 98 GLU A N 1
ATOM 807 C CA . GLU A 1 98 ? -5.009 7.498 -2.872 1.00 97.50 98 GLU A CA 1
ATOM 808 C C . GLU A 1 98 ? -5.662 6.580 -3.900 1.00 97.50 98 GLU A C 1
ATOM 810 O O . GLU A 1 98 ? -6.040 7.030 -4.982 1.00 97.50 98 GLU A O 1
ATOM 815 N N . ALA A 1 99 ? -5.811 5.302 -3.555 1.00 97.12 99 ALA A N 1
ATOM 816 C CA . ALA A 1 99 ? -6.461 4.327 -4.408 1.00 97.12 99 ALA A CA 1
ATOM 817 C C . ALA A 1 99 ? -7.951 4.611 -4.576 1.00 97.12 99 ALA A C 1
ATOM 819 O O . ALA A 1 99 ? -8.442 4.591 -5.702 1.00 97.12 99 ALA A O 1
ATOM 820 N N . LYS A 1 100 ? -8.6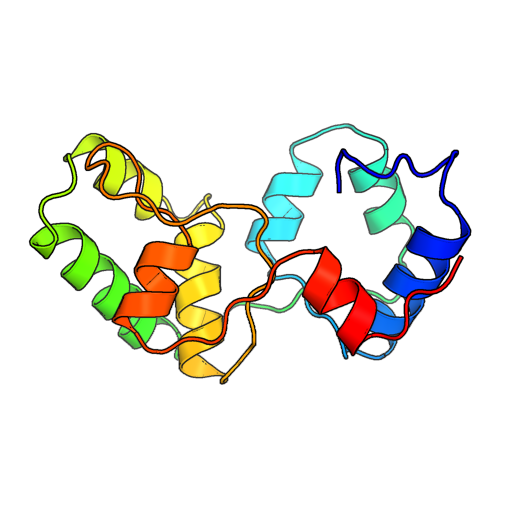37 4.982 -3.491 1.00 97.38 100 LYS A N 1
ATOM 821 C CA . LYS A 1 100 ? -10.029 5.433 -3.544 1.00 97.38 100 LYS A CA 1
ATOM 822 C C . LYS A 1 100 ? -10.189 6.705 -4.379 1.00 97.38 100 LYS A C 1
ATOM 824 O O . LYS A 1 100 ? -11.058 6.764 -5.241 1.00 97.38 100 LYS A O 1
ATOM 829 N N . LEU A 1 101 ? -9.342 7.708 -4.147 1.00 97.06 101 LEU A N 1
ATOM 830 C CA . LEU A 1 101 ? -9.444 9.006 -4.814 1.00 97.06 101 LEU A CA 1
ATOM 831 C C . LEU A 1 101 ? -9.178 8.917 -6.325 1.00 97.06 101 LEU A C 1
ATOM 833 O O . LEU A 1 101 ? -9.859 9.567 -7.118 1.00 97.06 101 LEU A O 1
ATOM 837 N N . ASN A 1 102 ? -8.164 8.146 -6.724 1.00 95.56 102 ASN A N 1
ATOM 838 C CA . ASN A 1 102 ? -7.676 8.109 -8.105 1.00 95.56 102 ASN A CA 1
ATOM 839 C C . ASN A 1 102 ? -8.100 6.848 -8.874 1.00 95.56 102 ASN A C 1
ATOM 841 O O . ASN A 1 102 ? -7.684 6.680 -10.020 1.00 95.56 102 ASN A O 1
ATOM 845 N N . ASN A 1 103 ? -8.910 5.972 -8.269 1.00 95.44 103 ASN A N 1
ATOM 846 C CA . ASN A 1 103 ? -9.252 4.645 -8.795 1.00 95.44 103 ASN A CA 1
ATOM 847 C C . ASN A 1 103 ? -8.007 3.808 -9.139 1.00 95.44 103 ASN A C 1
ATOM 849 O O . ASN A 1 103 ? -7.926 3.199 -10.207 1.00 95.44 103 ASN A O 1
ATOM 853 N N . TYR A 1 104 ? -7.004 3.814 -8.256 1.00 96.25 104 TYR A N 1
ATOM 854 C CA . TYR A 1 104 ? -5.852 2.929 -8.415 1.00 96.25 104 TYR A CA 1
ATOM 855 C C . TYR A 1 104 ? -6.144 1.536 -7.877 1.00 96.25 104 TYR A C 1
ATOM 857 O O . TYR A 1 104 ? -6.878 1.365 -6.907 1.00 96.25 104 TYR A O 1
ATOM 865 N N . VAL A 1 105 ? -5.465 0.555 -8.466 1.00 96.88 105 VAL A N 1
ATOM 866 C CA . VAL A 1 105 ? -5.409 -0.806 -7.943 1.00 96.88 105 VAL A CA 1
ATOM 867 C C . VAL A 1 105 ? -4.255 -0.901 -6.945 1.00 96.88 105 VAL A C 1
ATOM 869 O O . VAL A 1 105 ? -3.106 -0.609 -7.288 1.00 96.88 105 VAL A O 1
ATOM 872 N N . LEU A 1 106 ? -4.536 -1.321 -5.712 1.00 96.56 106 LEU A N 1
ATOM 873 C CA . LEU A 1 106 ? -3.504 -1.540 -4.701 1.00 96.56 106 LEU A CA 1
ATOM 874 C C . LEU A 1 106 ? -2.879 -2.922 -4.824 1.00 96.56 106 LEU A C 1
ATOM 876 O O . LEU A 1 106 ? -3.566 -3.937 -4.816 1.00 96.56 106 LEU A O 1
ATOM 880 N N . VAL A 1 107 ? -1.549 -2.963 -4.845 1.00 95.12 107 VAL A N 1
ATOM 881 C CA . VAL A 1 107 ? -0.793 -4.216 -4.796 1.00 95.12 107 VAL A CA 1
ATOM 882 C C . VAL A 1 107 ? -0.356 -4.476 -3.357 1.00 95.12 107 VAL A C 1
ATOM 884 O O . VAL A 1 107 ? 0.422 -3.707 -2.788 1.00 95.12 107 VAL A O 1
ATOM 887 N N . THR A 1 108 ? -0.829 -5.566 -2.753 1.00 93.81 108 THR A N 1
ATOM 888 C CA . THR A 1 108 ? -0.457 -5.957 -1.384 1.00 93.81 108 THR A CA 1
ATOM 889 C C . THR A 1 108 ? -0.289 -7.467 -1.255 1.00 93.81 108 THR A C 1
ATOM 891 O O . THR A 1 108 ? -0.906 -8.241 -1.968 1.00 93.81 108 THR A O 1
ATOM 894 N N . ASN A 1 109 ? 0.569 -7.908 -0.333 1.00 91.56 109 ASN A N 1
ATOM 895 C CA . ASN A 1 109 ? 0.697 -9.333 0.021 1.00 91.56 109 ASN A CA 1
ATOM 896 C C . ASN A 1 109 ? 0.021 -9.659 1.355 1.00 91.56 109 ASN A C 1
ATOM 898 O O . ASN A 1 109 ? 0.212 -10.742 1.908 1.00 91.56 109 ASN A O 1
ATOM 902 N N . GLU A 1 110 ? -0.694 -8.695 1.931 1.00 94.00 110 GLU A N 1
ATOM 903 C CA . GLU A 1 110 ? -1.530 -8.963 3.087 1.00 94.00 110 GLU A CA 1
ATOM 904 C C . GLU A 1 110 ? -2.774 -9.746 2.662 1.00 94.00 110 GLU A C 1
ATOM 906 O O . GLU A 1 110 ? -3.313 -9.545 1.581 1.00 94.00 110 GLU A O 1
ATOM 911 N N . VAL A 1 111 ? -3.256 -10.611 3.550 1.00 93.06 111 VAL A N 1
ATOM 912 C CA . VAL A 1 111 ? -4.551 -11.290 3.411 1.00 93.06 111 VAL A CA 1
ATOM 913 C C . VAL A 1 111 ? -5.519 -10.671 4.407 1.00 93.06 111 VAL A C 1
ATOM 915 O O . VAL A 1 111 ? -5.110 -10.409 5.550 1.00 93.06 111 VAL A O 1
ATOM 918 N N . SER A 1 112 ? -6.775 -10.462 4.003 1.00 93.06 112 SER A N 1
ATOM 919 C CA . SER A 1 112 ? -7.837 -9.958 4.879 1.00 93.06 112 SER A CA 1
ATOM 920 C C . SER A 1 112 ? -7.930 -10.761 6.182 1.00 93.06 112 SER A C 1
ATOM 922 O O . SER A 1 112 ? -7.488 -11.911 6.299 1.00 93.06 112 SER A O 1
ATOM 924 N N . SER A 1 113 ? -8.400 -10.114 7.244 1.00 94.31 113 SER A N 1
ATOM 925 C CA . SER A 1 113 ? -8.472 -10.745 8.560 1.00 94.31 113 SER A CA 1
ATOM 926 C C . SER A 1 113 ? -9.566 -10.141 9.415 1.00 94.31 113 SER A C 1
ATOM 928 O O . SER A 1 113 ? -9.669 -8.926 9.533 1.00 94.31 113 SER A O 1
ATOM 930 N N . ASN A 1 114 ? -10.289 -11.008 10.122 1.00 93.69 114 ASN A N 1
ATOM 931 C CA . ASN A 1 114 ? -11.271 -10.607 11.129 1.00 93.69 114 ASN A CA 1
ATOM 932 C C . ASN A 1 114 ? -10.634 -10.171 12.465 1.00 93.69 114 ASN A C 1
ATOM 934 O O . ASN A 1 114 ? -11.353 -9.851 13.411 1.00 93.69 114 ASN A O 1
ATOM 938 N N . SER A 1 115 ? -9.300 -10.181 12.575 1.00 94.69 115 SER A N 1
ATOM 939 C CA . SER A 1 115 ? -8.607 -9.721 13.780 1.00 94.69 115 SER A CA 1
ATOM 940 C C . SER A 1 115 ? -8.829 -8.228 14.008 1.00 94.69 115 SER A C 1
ATOM 942 O O . SER A 1 115 ? -8.691 -7.423 13.092 1.00 94.69 115 SER A O 1
ATOM 944 N N . LYS A 1 116 ? -9.116 -7.850 15.256 1.00 94.56 116 LYS A N 1
ATOM 945 C CA . LYS A 1 116 ? -9.297 -6.448 15.662 1.00 94.56 116 LYS A CA 1
ATOM 946 C C . LYS A 1 116 ? -7.995 -5.754 16.072 1.00 94.56 116 LYS A C 1
ATOM 948 O O . LYS A 1 116 ? -8.004 -4.553 16.311 1.00 94.56 116 LYS A O 1
ATOM 953 N N . ASN A 1 117 ? -6.879 -6.483 16.104 1.00 96.00 117 ASN A N 1
ATOM 954 C CA . ASN A 1 117 ? -5.588 -5.970 16.575 1.00 96.00 117 ASN A CA 1
ATOM 955 C C . ASN A 1 117 ? -4.735 -5.335 15.469 1.00 96.00 117 ASN A C 1
ATOM 957 O O . ASN A 1 117 ? -3.681 -4.784 15.765 1.00 96.00 117 ASN A O 1
ATOM 961 N N . LYS A 1 118 ? -5.139 -5.445 14.198 1.00 95.38 118 LYS A N 1
ATOM 962 C CA . LYS A 1 118 ? -4.444 -4.812 13.075 1.00 95.38 118 LYS A CA 1
ATOM 963 C C . LYS A 1 118 ? -5.435 -4.488 11.966 1.00 95.38 118 LYS A C 1
ATOM 965 O O . LYS A 1 118 ? -6.180 -5.370 11.542 1.00 95.38 118 LYS A O 1
ATOM 970 N N . ILE A 1 119 ? -5.394 -3.258 11.470 1.00 96.31 119 ILE A N 1
ATOM 971 C CA . ILE A 1 119 ? -6.104 -2.860 10.254 1.00 96.31 119 ILE A CA 1
ATOM 972 C C . ILE A 1 119 ? -5.221 -3.250 9.071 1.00 96.31 119 ILE A C 1
ATOM 974 O O . ILE A 1 119 ? -4.061 -2.850 9.004 1.00 96.31 119 ILE A O 1
ATOM 978 N N . LYS A 1 120 ? -5.746 -4.087 8.178 1.00 96.00 120 LYS A N 1
ATOM 979 C CA . LYS A 1 120 ? -5.024 -4.560 6.993 1.00 96.00 120 LYS A CA 1
ATOM 980 C C . LYS A 1 120 ? -5.538 -3.873 5.740 1.00 96.00 120 LYS A C 1
ATOM 982 O O . LYS A 1 120 ? -6.737 -3.610 5.653 1.00 96.00 120 LYS A O 1
ATOM 987 N N . ILE A 1 121 ? -4.664 -3.680 4.753 1.00 96.50 121 ILE A N 1
ATOM 988 C CA . ILE A 1 121 ? -5.017 -3.028 3.481 1.00 96.50 121 ILE A CA 1
ATOM 989 C C . ILE A 1 121 ? -6.230 -3.706 2.810 1.00 96.50 121 ILE A C 1
ATOM 991 O O . ILE A 1 121 ? -7.178 -2.986 2.497 1.00 96.50 121 ILE A O 1
ATOM 995 N N . PRO A 1 122 ? -6.298 -5.050 2.672 1.00 97.06 122 PRO A N 1
ATOM 996 C CA . PRO A 1 122 ? -7.457 -5.704 2.060 1.00 97.06 122 PRO A CA 1
ATOM 997 C C . PRO A 1 122 ? -8.780 -5.425 2.782 1.00 97.06 122 PRO A C 1
ATOM 999 O O . PRO A 1 122 ? -9.789 -5.223 2.126 1.00 97.06 122 PRO A O 1
ATOM 1002 N N . ASN A 1 123 ? -8.784 -5.317 4.119 1.00 97.25 123 ASN A N 1
ATOM 1003 C CA . ASN A 1 123 ? -10.015 -5.012 4.862 1.00 97.25 123 ASN A CA 1
ATOM 1004 C C . ASN A 1 123 ? -10.554 -3.613 4.515 1.00 97.25 123 ASN A C 1
ATOM 1006 O O . ASN A 1 123 ? -11.763 -3.401 4.503 1.00 97.25 123 ASN A O 1
ATOM 1010 N N . VAL A 1 124 ? -9.655 -2.649 4.287 1.00 97.62 124 VAL A N 1
ATOM 1011 C CA . VAL A 1 124 ? -10.025 -1.296 3.851 1.00 97.62 124 VAL A CA 1
ATOM 1012 C C . VAL A 1 124 ? -10.521 -1.344 2.407 1.00 97.62 124 VAL A C 1
ATOM 1014 O O . VAL A 1 124 ? -11.536 -0.734 2.085 1.00 97.62 124 VAL A O 1
ATOM 1017 N N . CYS A 1 125 ? -9.835 -2.101 1.550 1.00 97.56 125 CYS A N 1
ATOM 1018 C CA . CYS A 1 125 ? -10.195 -2.225 0.142 1.00 97.56 125 CYS A CA 1
ATOM 1019 C C . CYS A 1 125 ? -11.596 -2.821 -0.039 1.00 97.56 125 CYS A C 1
ATOM 1021 O O . CYS A 1 125 ? -12.417 -2.226 -0.734 1.00 97.56 125 CYS A O 1
ATOM 1023 N N . ASP A 1 126 ? -11.904 -3.900 0.686 1.00 96.94 126 ASP A N 1
ATOM 1024 C CA . ASP A 1 126 ? -13.225 -4.536 0.700 1.00 96.94 126 ASP A CA 1
ATOM 1025 C C . ASP A 1 126 ? -14.326 -3.561 1.149 1.00 96.94 126 ASP A C 1
ATOM 1027 O O . ASP A 1 126 ? -15.407 -3.512 0.564 1.00 96.94 126 ASP A O 1
ATOM 1031 N N . GLN A 1 127 ? -14.057 -2.756 2.183 1.00 97.44 127 GLN A N 1
ATOM 1032 C CA . GLN A 1 127 ? -15.031 -1.803 2.713 1.00 97.44 127 GLN A CA 1
ATOM 1033 C C . GLN A 1 127 ? -15.353 -0.671 1.729 1.00 97.44 127 GLN A C 1
ATOM 1035 O O . GLN A 1 127 ? -16.503 -0.232 1.649 1.00 97.44 127 GLN A O 1
ATOM 1040 N N . PHE A 1 128 ? -14.331 -0.144 1.058 1.00 97.50 128 PHE A N 1
ATOM 1041 C CA . PHE A 1 128 ? -14.437 1.053 0.222 1.00 97.50 128 PHE A CA 1
ATOM 1042 C C . PHE A 1 128 ? -14.516 0.737 -1.275 1.00 97.50 128 PHE A C 1
ATOM 1044 O O . PHE A 1 128 ? -14.479 1.661 -2.083 1.00 97.50 128 PHE A O 1
ATOM 1051 N N . ASN A 1 129 ? -14.656 -0.544 -1.637 1.00 97.00 129 ASN A N 1
ATOM 1052 C CA . ASN A 1 129 ? -14.697 -1.022 -3.019 1.00 97.00 129 ASN A CA 1
ATOM 1053 C C . ASN A 1 129 ? -13.485 -0.530 -3.835 1.00 97.00 129 ASN A C 1
ATOM 1055 O O . ASN A 1 129 ? -13.625 -0.023 -4.948 1.00 97.00 129 ASN A O 1
ATOM 1059 N N . ILE A 1 130 ? -12.300 -0.636 -3.232 1.00 97.94 130 ILE A N 1
ATOM 1060 C CA . ILE A 1 130 ? -11.017 -0.353 -3.876 1.00 97.94 130 ILE A CA 1
ATOM 1061 C C . ILE A 1 130 ? -10.496 -1.671 -4.436 1.00 97.94 130 ILE A C 1
ATOM 1063 O O . ILE A 1 130 ? -10.439 -2.667 -3.715 1.00 97.94 130 ILE A O 1
ATOM 1067 N N . ASP A 1 131 ? -10.063 -1.672 -5.692 1.00 97.12 131 ASP A N 1
ATOM 1068 C CA . ASP A 1 131 ? -9.446 -2.854 -6.280 1.00 97.12 131 ASP A CA 1
ATOM 1069 C C . ASP A 1 131 ? -8.103 -3.141 -5.598 1.00 97.12 131 ASP A C 1
ATOM 1071 O O . ASP A 1 131 ? -7.205 -2.294 -5.549 1.00 97.12 131 ASP A O 1
ATOM 1075 N N . CYS A 1 132 ? -7.941 -4.358 -5.087 1.00 96.19 132 CYS A N 1
ATOM 1076 C CA . CYS A 1 132 ? -6.677 -4.832 -4.545 1.00 96.19 132 CYS A CA 1
ATOM 1077 C C . CYS A 1 132 ? -6.292 -6.173 -5.161 1.00 96.19 132 CYS A C 1
ATOM 1079 O O . CYS A 1 132 ? -7.131 -7.061 -5.294 1.00 96.19 132 CYS A O 1
ATOM 1081 N N . ILE A 1 133 ? -5.015 -6.314 -5.506 1.00 96.44 133 ILE A N 1
ATOM 1082 C CA . ILE A 1 133 ? -4.459 -7.525 -6.107 1.00 96.44 133 ILE A CA 1
ATOM 1083 C C . ILE A 1 133 ? -3.211 -7.980 -5.357 1.00 96.44 133 ILE A C 1
ATOM 1085 O O . ILE A 1 133 ? -2.495 -7.175 -4.745 1.00 96.44 133 ILE A O 1
ATOM 1089 N N . ASP A 1 134 ? -2.927 -9.275 -5.435 1.00 93.81 134 ASP A N 1
ATOM 1090 C CA . ASP A 1 134 ? -1.687 -9.827 -4.904 1.00 93.81 134 ASP A CA 1
ATOM 1091 C C . ASP A 1 134 ? -0.497 -9.675 -5.876 1.00 93.81 134 ASP A C 1
ATOM 1093 O O . ASP A 1 134 ? -0.615 -9.188 -7.005 1.00 93.81 134 ASP A O 1
ATOM 1097 N N . ASN A 1 135 ? 0.702 -10.078 -5.438 1.00 90.25 135 ASN A N 1
ATOM 1098 C CA . ASN A 1 135 ? 1.896 -10.011 -6.288 1.00 90.25 135 ASN A CA 1
ATOM 1099 C C . ASN A 1 135 ? 1.800 -10.889 -7.549 1.00 90.25 135 ASN A C 1
ATOM 1101 O O . ASN A 1 135 ? 2.440 -10.561 -8.546 1.00 90.25 135 ASN A O 1
ATOM 1105 N N . PHE A 1 136 ? 1.101 -12.024 -7.509 1.00 90.69 136 PHE A N 1
ATOM 1106 C CA . PHE A 1 136 ? 1.000 -12.925 -8.657 1.00 90.69 136 PHE A CA 1
ATOM 1107 C C . PHE A 1 136 ? 0.009 -12.397 -9.687 1.00 90.69 136 PHE A C 1
ATOM 1109 O O . PHE A 1 136 ? 0.291 -12.457 -10.882 1.00 90.69 136 PHE A O 1
ATOM 1116 N N . GLU A 1 137 ? -1.118 -11.855 -9.243 1.00 94.25 137 GLU A N 1
ATOM 1117 C CA . GLU A 1 137 ? -2.063 -11.131 -10.091 1.00 94.25 137 GLU A CA 1
ATOM 1118 C C . GLU A 1 137 ? -1.395 -9.915 -10.728 1.00 94.25 137 GLU A C 1
ATOM 1120 O O . GLU A 1 137 ? -1.472 -9.744 -11.943 1.00 94.25 137 GLU A O 1
ATOM 1125 N N . PHE A 1 138 ? -0.633 -9.142 -9.947 1.00 94.00 138 PHE A N 1
ATOM 1126 C CA . PHE A 1 138 ? 0.206 -8.069 -10.473 1.00 94.00 138 PHE A CA 1
ATOM 1127 C C . PHE A 1 138 ? 1.155 -8.585 -11.566 1.00 94.00 138 PHE A C 1
ATOM 1129 O O . PHE A 1 138 ? 1.162 -8.074 -12.683 1.00 94.00 138 PHE A O 1
ATOM 1136 N N . MET A 1 139 ? 1.911 -9.651 -11.300 1.00 92.25 139 MET A N 1
ATOM 1137 C CA . MET A 1 139 ? 2.830 -10.218 -12.291 1.00 92.25 139 MET A CA 1
ATOM 1138 C C . MET A 1 139 ? 2.119 -10.678 -13.570 1.00 92.25 139 MET A C 1
ATOM 1140 O O . MET A 1 139 ? 2.640 -10.459 -14.664 1.00 92.25 139 MET A O 1
ATOM 1144 N N . ARG A 1 140 ? 0.928 -11.279 -13.456 1.00 93.81 140 ARG A N 1
ATOM 1145 C CA . ARG A 1 140 ? 0.112 -11.689 -14.609 1.00 93.81 140 ARG A CA 1
ATOM 1146 C C . ARG A 1 140 ? -0.371 -10.482 -15.411 1.00 93.81 140 ARG A C 1
ATOM 1148 O O . ARG A 1 140 ? -0.199 -10.472 -16.625 1.00 93.81 140 ARG A O 1
ATOM 1155 N N . ASN A 1 141 ? -0.908 -9.461 -14.744 1.00 93.38 141 ASN A N 1
ATOM 1156 C CA . ASN A 1 141 ? -1.448 -8.259 -15.389 1.00 93.38 141 ASN A CA 1
ATOM 1157 C C . ASN A 1 141 ? -0.372 -7.472 -16.148 1.00 93.38 141 ASN A C 1
ATOM 1159 O O . ASN A 1 141 ? -0.650 -6.871 -17.183 1.00 93.38 141 ASN A O 1
ATOM 1163 N N . PHE A 1 142 ? 0.864 -7.522 -15.658 1.00 91.75 142 PHE A N 1
ATOM 1164 C CA . PHE A 1 142 ? 2.007 -6.811 -16.224 1.00 91.75 142 PHE A CA 1
ATOM 1165 C C . PHE A 1 142 ? 2.946 -7.718 -17.046 1.00 91.75 142 PHE A C 1
ATOM 1167 O O . PHE A 1 142 ? 4.060 -7.328 -17.38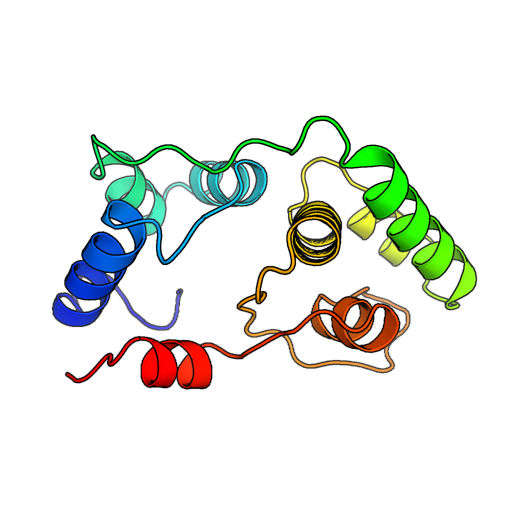1 1.00 91.75 142 PHE A O 1
ATOM 1174 N N . ASN A 1 143 ? 2.514 -8.933 -17.414 1.00 90.75 143 ASN A N 1
ATOM 1175 C CA . ASN A 1 143 ? 3.267 -9.863 -18.273 1.00 90.75 143 ASN A CA 1
ATOM 1176 C C . ASN A 1 143 ? 4.704 -10.158 -17.791 1.00 90.75 143 ASN A C 1
ATOM 1178 O O . ASN A 1 143 ? 5.661 -10.292 -18.573 1.00 90.75 143 ASN A O 1
ATOM 1182 N N . PHE A 1 144 ? 4.875 -10.307 -16.481 1.00 90.00 144 PHE A N 1
ATOM 1183 C CA . PHE A 1 144 ? 6.099 -10.853 -15.918 1.00 90.00 144 PHE A CA 1
ATOM 1184 C C . PHE A 1 144 ? 6.181 -12.350 -16.261 1.00 90.00 144 PHE A C 1
ATOM 1186 O O . PHE A 1 144 ? 5.322 -13.154 -15.916 1.00 90.00 144 PHE A O 1
ATOM 1193 N N . ILE A 1 145 ? 7.225 -12.694 -17.007 1.00 84.06 145 ILE A N 1
ATOM 1194 C CA . ILE A 1 145 ? 7.547 -14.016 -17.557 1.00 84.06 145 ILE A CA 1
ATOM 1195 C C . ILE A 1 145 ? 9.066 -14.091 -17.455 1.00 84.06 145 ILE A C 1
ATOM 1197 O O . ILE A 1 145 ? 9.725 -13.130 -17.881 1.00 84.06 145 ILE A O 1
ATOM 1201 N N . PHE A 1 146 ? 9.575 -15.163 -16.856 1.00 74.94 146 PHE A N 1
ATOM 1202 C CA . PHE A 1 146 ? 10.981 -15.368 -16.517 1.00 74.94 146 PHE A CA 1
ATOM 1203 C C . PHE A 1 146 ? 11.428 -16.758 -16.940 1.00 74.94 146 PHE A C 1
ATOM 1205 O O . PHE A 1 146 ? 10.586 -17.682 -16.846 1.00 74.94 146 PHE A O 1
#

Sequence (146 aa):
MKAYPLDLFPSFWDKMESHIVNKDVVIHETVLDEIRRKDDALKKWFDSLKSYKPMKTSKNILPDYLEIIDWAKNAGYTKEAIAEFENQSRADAWLCAEAKLNNYVLVTNEVSSNSKNKIKIPNVCDQFNIDCIDNFEFMRNFNFIF

Foldseek 3Di:
DVVDDCVRCVLVLVLVLVCQLVVVDAAAPLNLVVVCVDPDPSVVSVVVSVRGDHDYQDPPLVVLLVVLLVCLVVVQADPQQSCVLPPPSDCQSSQLSCCLVVVDEAEDPDDDDPHSDHDDNVVSCVVSVGHYDYPVVVCVVSVPDD